Protein AF-A0A432QRI8-F1 (afdb_monomer_lite)

pLDDT: mean 96.21, std 3.47, range [85.19, 98.81]

Radius of gyration: 12.16 Å; chains: 1; bounding box: 26×15×34 Å

Structure (mmCIF, N/CA/C/O ba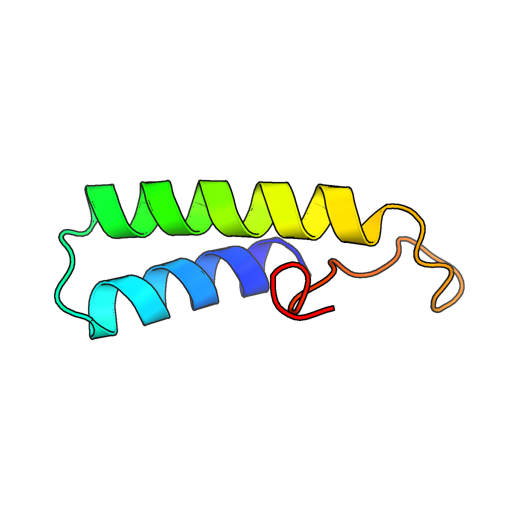ckbone):
data_AF-A0A432QRI8-F1
#
_entry.id   AF-A0A432QRI8-F1
#
loop_
_atom_site.group_PDB
_atom_site.id
_atom_site.type_symbol
_atom_site.label_atom_id
_atom_site.label_alt_id
_atom_site.label_comp_id
_atom_site.label_asym_id
_atom_site.label_entity_id
_atom_site.label_seq_id
_atom_site.pdbx_PDB_ins_code
_atom_site.Cartn_x
_atom_site.Cartn_y
_atom_site.Cartn_z
_atom_site.occupancy
_atom_site.B_iso_or_equiv
_atom_site.auth_seq_id
_atom_site.auth_comp_id
_atom_site.auth_asym_id
_atom_site.auth_atom_id
_atom_site.pdbx_PDB_model_nu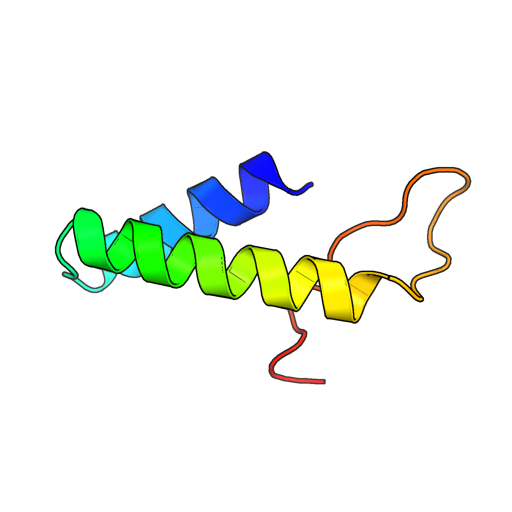m
ATOM 1 N N . GLY A 1 1 ? 10.779 1.579 -3.980 1.00 89.94 1 GLY A N 1
ATOM 2 C CA . GLY A 1 1 ? 9.363 1.871 -3.665 1.00 89.94 1 GLY A CA 1
ATOM 3 C C . GLY A 1 1 ? 8.796 1.053 -2.512 1.00 89.94 1 GLY A C 1
ATOM 4 O O . GLY A 1 1 ? 7.908 1.537 -1.819 1.00 89.94 1 GLY A O 1
ATOM 5 N N . THR A 1 2 ? 9.295 -0.162 -2.272 1.00 95.75 2 THR A N 1
ATOM 6 C CA . THR A 1 2 ? 8.721 -1.131 -1.323 1.00 95.75 2 THR A CA 1
ATOM 7 C C . THR A 1 2 ? 8.534 -0.607 0.101 1.00 95.75 2 THR A C 1
ATOM 9 O O . THR A 1 2 ? 7.440 -0.717 0.639 1.00 95.75 2 THR A O 1
ATOM 12 N N . GLY A 1 3 ? 9.563 0.003 0.703 1.00 97.38 3 GLY A N 1
ATOM 13 C CA . GLY A 1 3 ? 9.485 0.505 2.082 1.00 97.38 3 GLY A CA 1
ATOM 14 C C . GLY A 1 3 ? 8.424 1.593 2.268 1.00 97.38 3 GLY A C 1
ATOM 15 O O . GLY A 1 3 ? 7.602 1.487 3.171 1.00 97.38 3 GLY A O 1
ATOM 16 N N . CYS A 1 4 ? 8.388 2.582 1.368 1.00 97.81 4 CYS A N 1
ATOM 17 C CA . CYS A 1 4 ? 7.362 3.629 1.367 1.00 97.81 4 CYS A CA 1
ATOM 18 C C . CYS A 1 4 ? 5.958 3.043 1.176 1.00 97.81 4 CYS A C 1
ATOM 20 O O . CYS A 1 4 ? 5.018 3.452 1.840 1.00 97.81 4 CYS A O 1
ATOM 22 N N . THR A 1 5 ? 5.823 2.047 0.299 1.00 98.19 5 THR A N 1
ATOM 23 C CA . THR A 1 5 ? 4.539 1.375 0.058 1.00 98.19 5 THR A CA 1
ATOM 24 C C . THR A 1 5 ? 4.053 0.653 1.310 1.00 98.19 5 THR A C 1
ATOM 26 O O . THR A 1 5 ? 2.897 0.799 1.697 1.00 98.19 5 THR A O 1
ATOM 29 N N . LEU A 1 6 ? 4.946 -0.093 1.967 1.00 98.62 6 LEU A N 1
ATOM 30 C CA . LEU A 1 6 ? 4.636 -0.810 3.196 1.00 98.62 6 LEU A CA 1
ATOM 31 C C . LEU A 1 6 ? 4.238 0.160 4.314 1.00 98.62 6 LEU A C 1
ATOM 33 O O . LEU A 1 6 ? 3.187 -0.021 4.921 1.00 98.62 6 LEU A O 1
ATOM 37 N N . SER A 1 7 ? 5.027 1.209 4.566 1.00 98.56 7 SER A N 1
ATOM 38 C CA . SER A 1 7 ? 4.717 2.173 5.627 1.00 98.56 7 SER A CA 1
ATOM 39 C C . SER A 1 7 ? 3.402 2.914 5.368 1.00 98.56 7 SER A C 1
ATOM 41 O O . SER A 1 7 ? 2.596 3.051 6.289 1.00 98.56 7 SER A O 1
ATOM 43 N N . SER A 1 8 ? 3.130 3.316 4.122 1.00 98.62 8 SER A N 1
ATOM 44 C CA . SER A 1 8 ? 1.853 3.923 3.736 1.00 98.62 8 SER A CA 1
ATOM 45 C C . SER A 1 8 ? 0.669 2.966 3.903 1.00 98.62 8 SER A C 1
ATOM 47 O O . SER A 1 8 ? -0.370 3.382 4.412 1.00 98.62 8 SER A O 1
ATOM 49 N N . ALA A 1 9 ? 0.810 1.687 3.538 1.00 98.62 9 ALA A N 1
ATOM 50 C CA . ALA A 1 9 ? -0.254 0.693 3.696 1.00 98.62 9 ALA A CA 1
ATOM 51 C C . ALA A 1 9 ? -0.575 0.411 5.175 1.00 98.62 9 ALA A C 1
ATOM 53 O O . ALA A 1 9 ? -1.745 0.285 5.544 1.00 98.62 9 ALA A O 1
ATOM 54 N N . ILE A 1 10 ? 0.445 0.365 6.036 1.00 98.81 10 ILE A N 1
ATOM 55 C CA . ILE A 1 10 ? 0.265 0.223 7.488 1.00 98.81 10 ILE A CA 1
ATOM 56 C C . ILE A 1 10 ? -0.444 1.460 8.048 1.00 98.81 10 ILE A C 1
ATOM 58 O O . ILE A 1 10 ? -1.451 1.327 8.740 1.00 98.81 10 ILE A O 1
ATOM 62 N N . ALA A 1 11 ? 0.023 2.665 7.700 1.00 98.81 11 ALA A N 1
ATOM 63 C CA . ALA A 1 11 ? -0.592 3.920 8.132 1.00 98.81 11 ALA A CA 1
ATOM 64 C C . ALA A 1 11 ? -2.067 4.024 7.712 1.00 98.81 11 ALA A C 1
ATOM 66 O O . ALA A 1 11 ? -2.913 4.378 8.531 1.00 98.81 11 ALA A O 1
ATOM 67 N N . ALA A 1 12 ? -2.396 3.651 6.472 1.00 98.69 12 ALA A N 1
ATOM 68 C CA . ALA A 1 12 ? -3.770 3.650 5.975 1.00 98.69 12 ALA A CA 1
ATOM 69 C C . ALA A 1 12 ? -4.671 2.661 6.735 1.00 98.69 12 ALA A C 1
ATOM 71 O O . ALA A 1 12 ? -5.816 2.981 7.045 1.00 98.69 12 ALA A O 1
ATOM 72 N N . ASN A 1 13 ? -4.165 1.472 7.078 1.00 98.75 13 ASN A N 1
ATOM 73 C CA . ASN A 1 13 ? -4.915 0.498 7.872 1.00 98.75 13 ASN A CA 1
ATOM 74 C C . ASN A 1 13 ? -5.100 0.941 9.331 1.00 98.75 13 ASN A C 1
ATOM 76 O O . ASN A 1 13 ? -6.194 0.792 9.872 1.00 98.75 13 ASN A O 1
ATOM 80 N N . MET A 1 14 ? -4.089 1.561 9.943 1.00 98.75 14 MET A N 1
ATOM 81 C CA . MET A 1 14 ? -4.230 2.163 11.274 1.00 98.75 14 MET A CA 1
ATOM 82 C C . MET A 1 14 ? -5.244 3.314 11.272 1.00 98.75 14 MET A C 1
ATOM 84 O O . MET A 1 14 ? -6.066 3.404 12.179 1.00 98.75 14 MET A O 1
ATOM 88 N N . ALA A 1 15 ? -5.263 4.151 10.228 1.00 98.69 15 ALA A N 1
ATOM 89 C CA . ALA A 1 15 ? -6.248 5.228 10.082 1.00 98.69 15 ALA A CA 1
ATOM 90 C C . ALA A 1 15 ? -7.698 4.715 9.968 1.00 98.69 15 ALA A C 1
ATOM 92 O O . ALA A 1 15 ? -8.637 5.445 10.272 1.00 98.69 15 ALA A O 1
ATOM 93 N N . ARG A 1 16 ? -7.889 3.448 9.578 1.00 98.31 16 ARG A N 1
ATOM 94 C CA . ARG A 1 16 ? -9.192 2.758 9.582 1.00 98.31 16 ARG A CA 1
ATOM 95 C C . ARG A 1 16 ? -9.578 2.196 10.957 1.00 98.31 16 ARG A C 1
ATOM 97 O O . ARG A 1 16 ? -10.622 1.562 11.069 1.00 98.31 16 ARG A O 1
ATOM 104 N N . GLY A 1 17 ? -8.750 2.400 11.983 1.00 98.50 17 GLY A N 1
ATOM 105 C CA . GLY A 1 17 ? -8.980 1.922 13.347 1.00 98.50 17 GLY A CA 1
ATOM 106 C C . GLY A 1 17 ? -8.528 0.483 13.604 1.00 98.50 17 GLY A C 1
ATOM 107 O O . GLY A 1 17 ? -8.926 -0.102 14.609 1.00 98.50 17 GLY A O 1
ATOM 108 N N . LEU A 1 18 ? -7.724 -0.110 12.714 1.00 98.75 18 LEU A N 1
ATOM 109 C CA . LEU A 1 18 ? -7.229 -1.474 12.911 1.00 98.75 18 LEU A CA 1
ATOM 110 C C . LEU A 1 18 ? -6.111 -1.521 13.970 1.00 98.75 18 LEU A C 1
ATOM 112 O O . LEU A 1 18 ? -5.286 -0.603 14.020 1.00 98.75 18 LEU A O 1
ATOM 116 N N . PRO A 1 19 ? -6.030 -2.598 14.782 1.00 98.69 19 PRO A N 1
ATOM 117 C CA . PRO A 1 19 ? -4.895 -2.833 15.670 1.00 98.69 19 PRO A CA 1
ATOM 118 C C . PRO A 1 19 ? -3.573 -2.855 14.900 1.00 98.69 19 PRO A C 1
ATOM 120 O O . PRO A 1 19 ? -3.530 -3.287 13.748 1.00 98.69 19 PRO A O 1
ATOM 123 N N . VAL A 1 20 ? -2.481 -2.444 15.550 1.00 98.44 20 VAL A N 1
ATOM 124 C CA . VAL A 1 20 ? -1.158 -2.334 14.909 1.00 98.44 20 VAL A CA 1
ATOM 125 C C . VAL A 1 20 ? -0.723 -3.651 14.266 1.00 98.44 20 VAL A C 1
ATOM 127 O O . VAL A 1 20 ? -0.278 -3.645 13.124 1.00 98.44 20 VAL A O 1
ATOM 130 N N . GLU A 1 21 ? -0.886 -4.777 14.962 1.00 98.69 21 GLU A N 1
ATOM 131 C CA . GLU A 1 21 ? -0.521 -6.099 14.440 1.00 98.69 21 GLU A CA 1
ATOM 132 C C . GLU A 1 21 ? -1.271 -6.429 13.140 1.00 98.69 21 GLU A C 1
ATOM 134 O O . GLU A 1 21 ? -0.656 -6.796 12.138 1.00 98.69 21 GLU A O 1
ATOM 139 N N . GLU A 1 22 ? -2.585 -6.197 13.119 1.00 98.75 22 GLU A N 1
ATOM 140 C CA . GLU A 1 22 ? -3.418 -6.437 11.940 1.00 98.75 22 GLU A CA 1
ATOM 141 C C . GLU A 1 22 ? -3.091 -5.459 10.801 1.00 98.75 22 GLU A C 1
ATOM 143 O O . GLU A 1 22 ? -3.011 -5.853 9.638 1.00 98.75 22 GLU A O 1
ATOM 148 N N . ALA A 1 23 ? -2.820 -4.188 11.112 1.00 98.81 23 ALA A N 1
ATOM 149 C CA . ALA A 1 23 ? -2.397 -3.199 10.124 1.00 98.81 23 ALA A CA 1
ATOM 150 C C . ALA A 1 23 ? -1.043 -3.554 9.484 1.00 98.81 23 ALA A C 1
ATOM 152 O O . ALA A 1 23 ? -0.870 -3.378 8.275 1.00 98.81 23 ALA A O 1
ATOM 153 N N . VAL A 1 24 ? -0.100 -4.081 10.274 1.00 98.81 24 VAL A N 1
ATOM 154 C CA . VAL A 1 24 ? 1.196 -4.583 9.794 1.00 98.81 24 VAL A CA 1
ATOM 155 C C . VAL A 1 24 ? 1.007 -5.797 8.896 1.00 98.81 24 VAL A C 1
ATOM 157 O O . VAL A 1 24 ? 1.566 -5.820 7.797 1.00 98.81 24 VAL A O 1
ATOM 160 N N . ARG A 1 25 ? 0.187 -6.767 9.317 1.00 98.81 25 ARG A N 1
ATOM 161 C CA . ARG A 1 25 ? -0.122 -7.966 8.530 1.00 98.81 25 ARG A CA 1
ATOM 162 C C . ARG A 1 25 ? -0.714 -7.595 7.169 1.00 98.81 25 ARG A C 1
ATOM 164 O O . ARG A 1 25 ? -0.150 -7.948 6.139 1.00 98.81 25 ARG A O 1
ATOM 171 N N . LEU A 1 26 ? -1.766 -6.777 7.155 1.00 98.75 26 LEU A N 1
ATOM 172 C CA . LEU A 1 26 ? -2.413 -6.327 5.918 1.00 98.75 26 LEU A CA 1
ATOM 173 C C . LEU A 1 26 ? -1.492 -5.470 5.040 1.00 98.75 26 LEU A C 1
ATOM 175 O O . LEU A 1 26 ? -1.550 -5.560 3.814 1.00 98.75 26 LEU A O 1
ATOM 179 N N . GLY A 1 27 ? -0.634 -4.641 5.641 1.00 98.69 27 GLY A N 1
ATOM 180 C CA . GLY A 1 27 ? 0.374 -3.878 4.905 1.00 98.69 27 GLY A CA 1
ATOM 181 C C . GLY A 1 27 ? 1.412 -4.777 4.230 1.00 98.69 27 GLY A C 1
ATOM 182 O O . GLY A 1 27 ? 1.810 -4.517 3.091 1.00 98.69 27 GLY A O 1
ATOM 183 N N . LYS A 1 28 ? 1.826 -5.856 4.906 1.00 98.69 28 LYS A N 1
ATOM 184 C CA . LYS A 1 28 ? 2.757 -6.850 4.367 1.00 98.69 28 LYS A CA 1
ATOM 185 C C . LYS A 1 28 ? 2.133 -7.653 3.227 1.00 98.69 28 LYS A C 1
ATOM 187 O O . LYS A 1 28 ? 2.801 -7.838 2.208 1.00 98.69 28 LYS A O 1
ATOM 192 N N . ASP A 1 29 ? 0.875 -8.060 3.376 1.00 98.62 29 ASP A N 1
ATOM 193 C CA . ASP A 1 29 ? 0.116 -8.744 2.326 1.00 98.62 29 ASP A CA 1
ATOM 194 C C . ASP A 1 29 ? 0.021 -7.840 1.084 1.00 98.62 29 ASP A C 1
ATOM 196 O O . ASP A 1 29 ? 0.466 -8.209 -0.000 1.00 98.62 29 ASP A O 1
ATOM 200 N N . TYR A 1 30 ? -0.418 -6.588 1.26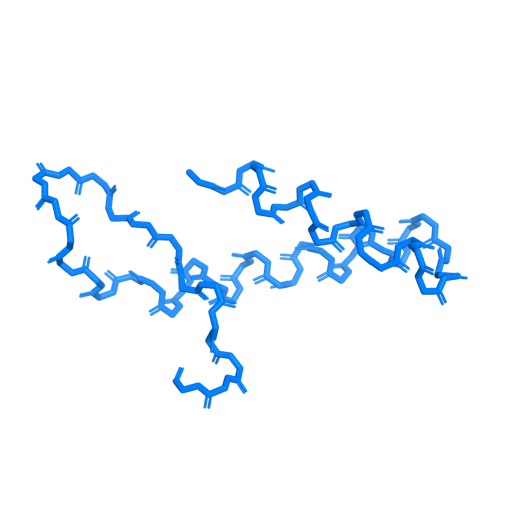6 1.00 98.56 30 TYR A N 1
ATOM 201 C CA . TYR A 1 30 ? -0.550 -5.614 0.178 1.00 98.56 30 TYR A CA 1
ATOM 202 C C . TYR A 1 30 ? 0.761 -5.359 -0.579 1.00 98.56 30 TYR A C 1
ATOM 204 O O . TYR A 1 30 ? 0.778 -5.388 -1.807 1.00 98.56 30 TYR A O 1
ATOM 212 N N . VAL A 1 31 ? 1.878 -5.111 0.121 1.00 98.44 31 VAL A N 1
ATOM 213 C CA . VAL A 1 31 ? 3.145 -4.827 -0.574 1.00 98.44 31 VAL A CA 1
ATOM 214 C C . VAL A 1 31 ? 3.679 -6.054 -1.313 1.00 98.44 31 VAL A C 1
ATOM 216 O O . VAL A 1 31 ? 4.320 -5.904 -2.349 1.00 98.44 31 VAL A O 1
ATOM 219 N N . THR A 1 32 ? 3.408 -7.257 -0.804 1.00 98.38 32 THR A N 1
ATOM 220 C CA . THR A 1 32 ? 3.796 -8.514 -1.457 1.00 98.38 32 THR A CA 1
ATOM 221 C C . THR A 1 32 ? 3.041 -8.685 -2.771 1.00 98.38 32 THR A C 1
ATOM 223 O O . THR A 1 32 ? 3.675 -8.883 -3.808 1.00 98.38 32 THR A O 1
ATOM 226 N N . ASP A 1 33 ? 1.719 -8.504 -2.748 1.00 98.12 33 ASP A N 1
ATOM 227 C CA . ASP A 1 33 ? 0.884 -8.564 -3.950 1.00 98.12 33 ASP A CA 1
ATOM 228 C C . ASP A 1 33 ? 1.300 -7.494 -4.975 1.00 98.12 33 ASP A C 1
ATOM 230 O O . ASP A 1 33 ? 1.442 -7.779 -6.163 1.00 98.12 33 ASP A O 1
ATOM 234 N N . ALA A 1 34 ? 1.554 -6.262 -4.517 1.00 97.88 34 ALA A N 1
ATOM 235 C CA . ALA A 1 34 ? 1.963 -5.157 -5.381 1.00 97.88 34 ALA A CA 1
ATOM 236 C C . ALA A 1 34 ? 3.339 -5.390 -6.029 1.00 97.88 34 ALA A C 1
ATOM 238 O O . ALA A 1 34 ? 3.558 -4.970 -7.166 1.00 97.88 34 ALA A O 1
ATOM 239 N N . ILE A 1 35 ? 4.277 -6.045 -5.331 1.00 97.12 35 ILE A N 1
ATOM 240 C CA . ILE A 1 35 ? 5.558 -6.459 -5.923 1.00 97.12 35 ILE A CA 1
ATOM 241 C C . ILE A 1 35 ? 5.316 -7.505 -7.011 1.00 97.12 35 ILE A C 1
ATOM 243 O O . ILE A 1 35 ? 5.845 -7.354 -8.108 1.00 97.12 35 ILE A O 1
ATOM 247 N N . ALA A 1 36 ? 4.522 -8.538 -6.718 1.00 96.94 36 ALA A N 1
ATOM 248 C CA . ALA A 1 36 ? 4.255 -9.616 -7.665 1.00 96.94 36 ALA A CA 1
ATOM 249 C C . ALA A 1 36 ? 3.580 -9.093 -8.942 1.00 96.94 36 ALA A C 1
ATOM 251 O O . ALA A 1 36 ? 4.040 -9.380 -10.042 1.00 96.94 36 ALA A O 1
ATOM 252 N N . ALA A 1 37 ? 2.557 -8.249 -8.801 1.00 96.50 37 ALA A N 1
ATOM 253 C CA . ALA A 1 37 ? 1.861 -7.637 -9.932 1.00 96.50 37 ALA A CA 1
ATOM 254 C C . ALA A 1 37 ? 2.725 -6.627 -10.711 1.00 96.50 37 ALA A C 1
ATOM 256 O O . ALA A 1 37 ? 2.503 -6.403 -11.896 1.00 96.50 37 ALA A O 1
ATOM 257 N N . GLY A 1 38 ? 3.717 -6.009 -10.063 1.00 95.69 38 GLY A N 1
ATOM 258 C CA . GLY A 1 38 ? 4.660 -5.094 -10.713 1.00 95.69 38 GLY A CA 1
ATOM 259 C C . GLY A 1 38 ? 5.837 -5.788 -11.400 1.00 95.69 38 GLY A C 1
ATOM 260 O O . GLY A 1 38 ? 6.628 -5.109 -12.048 1.00 95.69 38 GLY A O 1
ATOM 261 N N . ALA A 1 39 ? 5.983 -7.111 -11.273 1.00 93.25 39 ALA A N 1
ATOM 262 C CA . ALA A 1 39 ? 7.167 -7.830 -11.748 1.00 93.25 39 ALA A CA 1
ATOM 263 C C . ALA A 1 39 ? 7.388 -7.716 -13.268 1.00 93.25 39 ALA A C 1
ATOM 265 O O . ALA A 1 39 ? 8.527 -7.760 -13.726 1.00 93.25 39 ALA A O 1
ATOM 266 N N . GLU A 1 40 ? 6.314 -7.533 -14.038 1.00 89.81 40 GLU A N 1
ATOM 267 C CA . GLU A 1 40 ? 6.357 -7.410 -15.501 1.00 89.81 40 GLU A CA 1
ATOM 268 C C . GLU A 1 40 ? 6.509 -5.956 -15.983 1.00 89.81 40 GLU A C 1
ATOM 270 O O . GLU A 1 40 ? 6.676 -5.693 -17.177 1.00 89.81 40 GLU A O 1
ATOM 275 N N . TYR A 1 41 ? 6.468 -4.978 -15.072 1.00 92.81 41 TYR A N 1
ATOM 276 C CA . TYR A 1 41 ? 6.587 -3.574 -15.440 1.00 92.81 41 TYR A CA 1
ATOM 277 C C . TYR A 1 41 ? 7.965 -3.248 -16.008 1.00 92.81 41 TYR A C 1
ATOM 279 O O . TYR A 1 41 ? 8.984 -3.2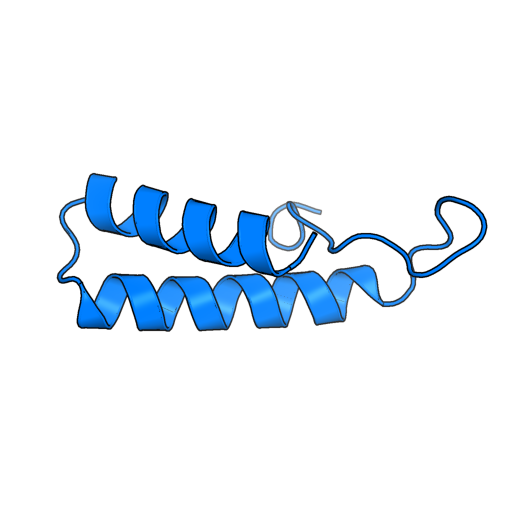86 -15.321 1.00 92.81 41 TYR A O 1
ATOM 287 N N . THR A 1 42 ? 7.967 -2.793 -17.259 1.00 90.62 42 THR A N 1
ATOM 288 C CA . THR A 1 42 ? 9.163 -2.279 -17.933 1.00 90.62 42 THR A CA 1
ATOM 289 C C . THR A 1 42 ? 9.135 -0.749 -17.918 1.00 90.62 42 THR A C 1
ATOM 291 O O . THR A 1 42 ? 8.878 -0.100 -18.930 1.00 90.62 42 THR A O 1
ATOM 294 N N . ILE A 1 43 ? 9.325 -0.159 -16.733 1.00 92.56 43 ILE A N 1
ATOM 295 C CA . ILE A 1 43 ? 9.311 1.299 -16.525 1.00 92.56 43 ILE A CA 1
ATOM 296 C C . ILE A 1 43 ? 10.690 1.760 -16.050 1.00 92.56 43 ILE A C 1
ATOM 298 O O . ILE A 1 43 ? 11.194 1.303 -15.025 1.00 92.56 43 ILE A O 1
ATOM 302 N N . GLY A 1 44 ? 11.273 2.727 -16.760 1.00 90.88 44 GLY A N 1
ATOM 303 C CA . GLY A 1 44 ? 12.621 3.223 -16.482 1.00 90.88 44 GLY A CA 1
ATOM 304 C C . GLY A 1 44 ? 13.713 2.308 -17.048 1.00 90.88 44 GLY A C 1
ATOM 305 O O . GLY A 1 44 ? 13.472 1.542 -17.973 1.00 90.88 44 GLY A O 1
ATOM 306 N N . GLN A 1 45 ? 14.934 2.436 -16.523 1.00 92.19 45 GLN A N 1
ATOM 307 C CA 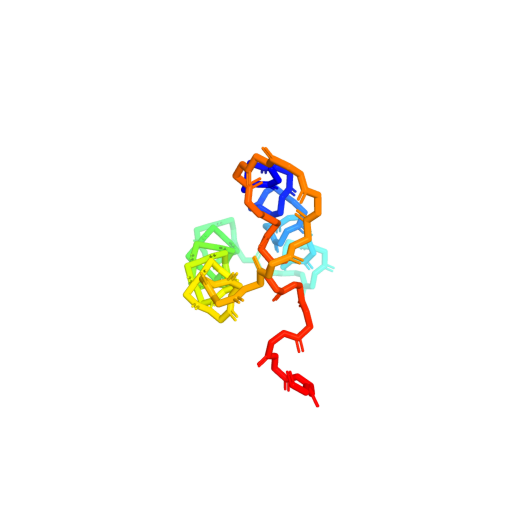. GLN A 1 45 ? 16.132 1.709 -16.988 1.00 92.19 45 GLN A CA 1
ATOM 308 C C . GLN A 1 45 ? 16.764 0.849 -15.872 1.00 92.19 45 GLN A C 1
ATOM 310 O O . GLN A 1 45 ? 17.934 0.488 -15.944 1.00 92.19 45 GLN A O 1
ATOM 315 N N . GLY A 1 46 ? 16.021 0.574 -14.796 1.00 88.25 46 GLY A N 1
ATOM 316 C CA . GLY A 1 46 ? 16.513 -0.135 -13.612 1.00 88.25 46 GLY A CA 1
ATOM 317 C C . GLY A 1 46 ? 15.445 -1.038 -13.000 1.00 88.25 46 GLY A C 1
ATOM 318 O O . GLY A 1 46 ? 14.558 -1.514 -13.700 1.00 88.25 46 GLY A O 1
ATOM 319 N N . HIS A 1 47 ? 15.514 -1.263 -11.685 1.00 85.19 47 HIS A N 1
ATOM 320 C CA . HIS A 1 47 ? 14.497 -2.042 -10.976 1.00 85.19 47 HIS A CA 1
ATOM 321 C C . HIS A 1 47 ? 13.148 -1.312 -11.017 1.00 85.19 47 HIS A C 1
ATOM 323 O O . HIS A 1 47 ? 13.027 -0.203 -10.486 1.00 85.19 47 HIS A O 1
ATOM 329 N N . GLY A 1 48 ? 12.160 -1.940 -11.657 1.00 90.69 48 GLY A N 1
ATOM 330 C CA . GLY A 1 48 ? 10.819 -1.392 -11.832 1.00 90.69 48 GLY A CA 1
ATOM 331 C C . GLY A 1 48 ? 10.087 -1.118 -10.508 1.00 90.69 48 GLY A C 1
ATOM 332 O O . GLY A 1 48 ? 10.481 -1.609 -9.442 1.00 90.69 48 GLY A O 1
ATOM 333 N N . PRO A 1 49 ? 9.028 -0.292 -10.540 1.00 94.56 49 PRO A N 1
ATOM 334 C CA . PRO A 1 49 ? 8.214 -0.009 -9.366 1.00 94.56 49 PRO A CA 1
ATOM 335 C C . PRO A 1 49 ? 7.284 -1.183 -9.017 1.00 94.56 49 PRO A C 1
ATOM 337 O O . PRO A 1 49 ? 7.068 -2.092 -9.810 1.00 94.56 49 PRO A O 1
ATOM 340 N N . VAL A 1 50 ? 6.681 -1.124 -7.828 1.00 96.44 50 VAL A N 1
ATOM 341 C CA . VAL A 1 50 ? 5.547 -1.995 -7.476 1.00 96.44 50 VAL A CA 1
ATOM 342 C C . VAL A 1 50 ? 4.271 -1.514 -8.175 1.00 96.44 50 VAL A C 1
ATOM 344 O O . VAL A 1 50 ? 4.144 -0.333 -8.506 1.00 96.44 50 VAL A O 1
ATOM 347 N N . HIS A 1 51 ? 3.290 -2.396 -8.335 1.00 97.12 51 HIS A N 1
ATOM 348 C CA . HIS A 1 51 ? 1.987 -2.067 -8.905 1.00 97.12 51 HIS A CA 1
ATOM 349 C C . HIS A 1 51 ? 1.000 -1.626 -7.811 1.00 97.12 51 HIS A C 1
ATOM 351 O O . HIS A 1 51 ? 0.224 -2.421 -7.287 1.00 97.12 51 HIS A O 1
ATOM 357 N N . HIS A 1 52 ? 0.982 -0.337 -7.462 1.00 96.38 52 HIS A N 1
ATOM 358 C CA . HIS A 1 52 ? 0.121 0.188 -6.385 1.00 96.38 52 HIS A CA 1
ATOM 359 C C . HIS A 1 52 ? -1.377 -0.117 -6.558 1.00 96.38 52 HIS A C 1
ATOM 361 O O . HIS A 1 52 ? -2.097 -0.328 -5.582 1.00 96.38 52 HIS A O 1
ATOM 367 N N . PHE A 1 53 ? -1.856 -0.172 -7.797 1.00 96.19 53 PHE A N 1
ATOM 368 C CA . PHE A 1 53 ? -3.275 -0.337 -8.100 1.00 96.19 53 PHE A CA 1
ATOM 369 C C . PHE A 1 53 ? -3.661 -1.767 -8.494 1.00 96.19 53 PHE A C 1
ATOM 371 O O . PHE A 1 53 ? -4.682 -1.962 -9.135 1.00 96.19 53 PHE A O 1
ATOM 378 N N . HIS A 1 54 ? -2.876 -2.770 -8.092 1.00 96.00 54 HIS A N 1
ATOM 379 C CA . HIS A 1 54 ? -3.002 -4.160 -8.570 1.00 96.00 54 HIS A CA 1
ATOM 380 C C . HIS A 1 54 ? -4.342 -4.842 -8.235 1.00 96.00 54 HIS A C 1
ATOM 382 O O . HIS A 1 54 ? -4.607 -5.958 -8.666 1.00 96.00 54 HIS A O 1
ATOM 388 N N . ARG A 1 55 ? -5.170 -4.208 -7.394 1.00 94.69 55 ARG A N 1
ATOM 389 C CA . ARG A 1 55 ? -6.526 -4.665 -7.047 1.00 94.69 55 ARG A CA 1
ATOM 390 C C . ARG A 1 55 ? -7.623 -4.004 -7.884 1.00 94.69 55 ARG A C 1
ATOM 392 O O . ARG A 1 55 ? -8.788 -4.333 -7.693 1.00 94.69 55 ARG A O 1
ATOM 399 N N . PHE A 1 56 ? -7.275 -3.049 -8.741 1.00 95.12 56 PHE A N 1
ATOM 400 C CA . PHE A 1 56 ? -8.224 -2.269 -9.537 1.00 95.12 56 PHE A CA 1
ATOM 401 C C . PHE A 1 56 ? -8.083 -2.523 -11.037 1.00 95.12 56 PHE A C 1
ATOM 403 O O . PHE A 1 56 ? -9.086 -2.45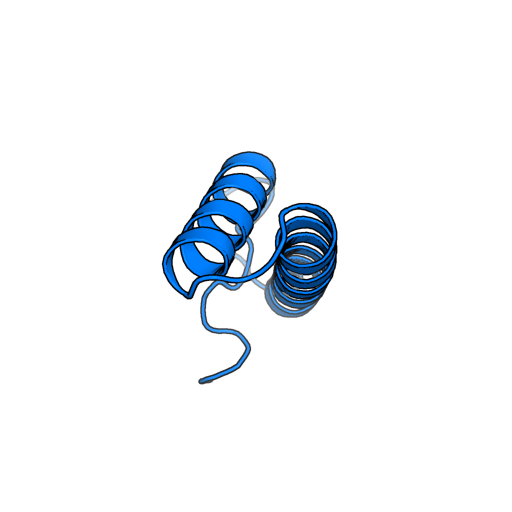6 -11.744 1.00 95.12 56 PHE A O 1
ATOM 410 N N . PHE A 1 57 ? -6.865 -2.792 -11.505 1.00 86.38 57 PHE A N 1
ATOM 411 C CA . PHE A 1 57 ? -6.533 -3.090 -12.893 1.00 86.38 57 PHE A CA 1
ATOM 412 C C . PHE A 1 57 ? -5.273 -3.947 -12.965 1.00 86.38 57 PHE A C 1
ATOM 414 O O . PHE A 1 57 ? -4.437 -3.819 -12.036 1.00 86.38 57 PHE A O 1
#

Foldseek 3Di:
DLVVQLVVQLVVVVVVVDDSVVSNVRSVVLSVLQQVQQVPDPPDDDDTDGNNCSVPD

Sequence (57 aa):
GTGCTLSSAIAANMARGLPVEEAVRLGKDYVTDAIAAGAEYTIGQGHGPVHHFHRFF

Secondary structure (DSSP, 8-state):
-HHHHHHHHHHHHHHTT--HHHHHHHHHHHHHHHHHHHTT---SSSSPPP-TTTTT-